Protein AF-A0A920NYI5-F1 (afdb_monomer_lite)

Secondary structure (DSSP, 8-state):
-----S---S--GGGTHHHHHHHHHHHHHHHHHTTTTHHHHHHHHHHT---S-SS--HHHHHHHHHHS-HHHHHHHHHHHHHHHHHHHT-

Radius of gyration: 22.91 Å; chains: 1; bounding box: 43×32×68 Å

Foldseek 3Di:
DDDDDPDDDPDDPPPCVVVVVVVVVVLVVQPVVVPDDDSVQVVCCVPVVDNDDPDDDPVNVVVVVVVDDPVVVVVVVVVVVVVVVVVVVD

Structure (mmCIF, N/CA/C/O backbone):
data_AF-A0A920NYI5-F1
#
_entry.id   AF-A0A920NYI5-F1
#
loop_
_atom_site.group_PDB
_atom_site.id
_atom_site.type_symbol
_atom_site.label_atom_id
_atom_site.label_alt_id
_atom_site.label_comp_id
_atom_site.label_asym_id
_atom_site.label_entity_id
_atom_site.label_seq_id
_atom_site.pdbx_PDB_ins_code
_atom_site.Cartn_x
_atom_site.Cartn_y
_atom_site.Cartn_z
_atom_site.occupancy
_atom_site.B_iso_or_equiv
_atom_site.auth_seq_id
_atom_site.auth_comp_id
_atom_site.auth_asym_id
_atom_site.auth_atom_id
_atom_site.pdbx_PDB_model_num
ATOM 1 N N . MET A 1 1 ? -14.562 11.562 -48.769 1.00 44.06 1 MET A N 1
ATOM 2 C CA . MET A 1 1 ? -13.515 12.482 -48.268 1.00 44.06 1 MET A CA 1
ATOM 3 C C . MET A 1 1 ? -12.819 11.815 -47.096 1.00 44.06 1 MET A C 1
ATOM 5 O O . MET A 1 1 ? -13.508 11.305 -46.223 1.00 44.06 1 MET A O 1
ATOM 9 N N . ALA A 1 2 ? -11.488 11.730 -47.123 1.00 62.16 2 ALA A N 1
ATOM 10 C CA . ALA A 1 2 ? -10.704 11.040 -46.100 1.00 62.16 2 ALA A CA 1
ATOM 11 C C . ALA A 1 2 ? -10.410 11.979 -44.920 1.00 62.16 2 ALA A C 1
ATOM 13 O O . ALA A 1 2 ? -10.021 13.127 -45.121 1.00 62.16 2 ALA A O 1
ATOM 14 N N . ILE A 1 3 ? -10.614 11.493 -43.696 1.00 73.94 3 ILE A N 1
ATOM 15 C CA . ILE A 1 3 ? -10.403 12.256 -42.460 1.00 73.94 3 ILE A CA 1
ATOM 16 C C . ILE A 1 3 ? -8.893 12.452 -42.257 1.00 73.94 3 ILE A C 1
ATOM 18 O O . ILE A 1 3 ? -8.148 11.474 -42.156 1.00 73.94 3 ILE A O 1
ATOM 22 N N . GLN A 1 4 ? -8.435 13.705 -42.193 1.00 71.44 4 GLN A N 1
ATOM 23 C CA . GLN A 1 4 ? -7.030 14.050 -41.963 1.00 71.44 4 GLN A CA 1
ATOM 24 C C . GLN A 1 4 ? -6.810 14.400 -40.483 1.00 71.44 4 GLN A C 1
ATOM 26 O O . GLN A 1 4 ? -7.366 15.366 -39.966 1.00 71.44 4 GLN A O 1
ATOM 31 N N . TYR A 1 5 ? -6.003 13.600 -39.784 1.00 72.31 5 TYR A N 1
ATOM 32 C CA . TYR A 1 5 ? -5.705 13.794 -38.362 1.00 72.31 5 TYR A CA 1
ATOM 33 C C . TYR A 1 5 ? -4.456 14.669 -38.183 1.00 72.31 5 TYR A C 1
ATOM 35 O O . TYR A 1 5 ? -3.370 14.274 -38.599 1.00 72.31 5 TYR A O 1
ATOM 43 N N . LEU A 1 6 ? -4.603 15.827 -37.527 1.00 73.19 6 LEU A N 1
ATOM 44 C CA . LEU A 1 6 ? -3.539 16.834 -37.347 1.00 73.19 6 LEU A CA 1
ATOM 45 C C . LEU A 1 6 ? -2.587 16.553 -36.170 1.00 73.19 6 LEU A C 1
ATOM 47 O O . LEU A 1 6 ? -1.478 17.078 -36.132 1.00 73.19 6 LEU A O 1
ATOM 51 N N . LYS A 1 7 ? -2.995 15.731 -35.197 1.00 66.56 7 LYS A N 1
ATOM 52 C CA . LYS A 1 7 ? -2.155 15.360 -34.052 1.00 66.56 7 LYS A CA 1
ATOM 53 C C . LYS A 1 7 ? -2.514 13.951 -33.597 1.00 66.56 7 LYS A C 1
ATOM 55 O O . LYS A 1 7 ? -3.644 13.697 -33.192 1.00 66.56 7 LYS A O 1
ATOM 60 N N . LYS A 1 8 ? -1.554 13.032 -33.674 1.00 64.12 8 LYS A N 1
ATOM 61 C CA . LYS A 1 8 ? -1.667 11.686 -33.101 1.00 64.12 8 LYS A CA 1
ATOM 62 C C . LYS A 1 8 ? -0.748 11.609 -31.889 1.00 64.12 8 LYS A C 1
ATOM 64 O O . LYS A 1 8 ? 0.408 12.019 -31.972 1.00 64.12 8 LYS A O 1
ATOM 69 N N . SER A 1 9 ? -1.268 11.118 -30.766 1.00 58.84 9 SER A N 1
ATOM 70 C CA . SER A 1 9 ? -0.417 10.777 -29.627 1.00 58.84 9 SER A CA 1
ATOM 71 C C . SER A 1 9 ? 0.455 9.582 -30.032 1.00 58.84 9 SER A C 1
ATOM 73 O O . SER A 1 9 ? -0.097 8.589 -30.506 1.00 58.84 9 SER A O 1
ATOM 75 N N . PRO A 1 10 ? 1.789 9.648 -29.885 1.00 64.62 10 PRO A N 1
ATOM 76 C CA . PRO A 1 10 ? 2.682 8.557 -30.276 1.00 64.62 10 PRO A CA 1
ATOM 77 C C . PRO A 1 10 ? 2.578 7.337 -29.352 1.00 64.62 10 PRO A C 1
ATOM 79 O O . PRO A 1 10 ? 3.124 6.285 -29.667 1.00 64.62 10 PRO A O 1
ATOM 82 N N . LYS A 1 11 ? 1.902 7.473 -28.208 1.00 58.50 11 LYS A N 1
ATOM 83 C CA . LYS A 1 11 ? 1.771 6.428 -27.197 1.00 58.50 11 LYS A CA 1
ATOM 84 C C . LYS A 1 11 ? 0.334 5.934 -27.135 1.00 58.50 11 LYS A C 1
ATOM 86 O O . LYS A 1 11 ? -0.586 6.729 -26.936 1.00 58.50 11 LYS A O 1
ATOM 91 N N . THR A 1 12 ? 0.158 4.629 -27.291 1.00 62.94 12 THR A N 1
ATOM 92 C CA . THR A 1 12 ? -1.080 3.923 -26.947 1.00 62.94 12 THR A CA 1
ATOM 93 C C . THR A 1 12 ? -0.950 3.364 -25.532 1.00 62.94 12 THR A C 1
ATOM 95 O O . THR A 1 12 ? 0.169 3.190 -25.047 1.00 62.94 12 THR A O 1
ATOM 98 N N . SER A 1 13 ? -2.069 3.061 -24.870 1.00 58.75 13 SER A N 1
ATOM 99 C CA . SER A 1 13 ? -2.095 2.460 -23.524 1.00 58.75 13 SER A CA 1
ATOM 100 C C . SER A 1 13 ? -1.139 1.265 -23.412 1.00 58.75 13 SER A C 1
ATOM 102 O O . SER A 1 13 ? -0.428 1.151 -22.426 1.00 58.75 13 SER A O 1
ATOM 104 N N . SER A 1 14 ? -1.035 0.473 -24.488 1.00 61.62 14 SER A N 1
ATOM 105 C CA . SER A 1 14 ? -0.175 -0.711 -24.585 1.00 61.62 14 SER A CA 1
ATOM 106 C C . SER A 1 14 ? 1.321 -0.456 -24.766 1.00 61.62 14 SER A C 1
ATOM 108 O O . SER A 1 14 ? 2.109 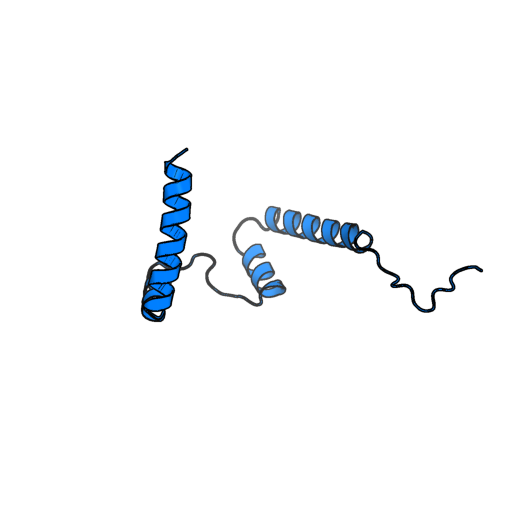-1.384 -24.620 1.00 61.62 14 SER A O 1
ATOM 110 N N . THR A 1 15 ? 1.758 0.756 -25.131 1.00 61.84 15 THR A N 1
ATOM 111 C CA . THR A 1 15 ? 3.186 0.987 -25.443 1.00 61.84 15 THR A CA 1
ATOM 112 C C . THR A 1 15 ? 4.053 1.147 -24.185 1.00 61.84 15 THR A C 1
ATOM 114 O O . THR A 1 15 ? 5.261 0.922 -24.238 1.00 61.84 15 THR A O 1
ATOM 117 N N . ASP A 1 16 ? 3.457 1.532 -23.054 1.00 60.41 16 ASP A N 1
ATOM 118 C CA . ASP A 1 16 ? 4.152 1.709 -21.767 1.00 60.41 16 ASP A CA 1
ATOM 119 C C . ASP A 1 16 ? 4.045 0.464 -20.850 1.00 60.41 16 ASP A C 1
ATOM 121 O O . ASP A 1 16 ? 4.767 0.365 -19.854 1.00 60.41 16 ASP A O 1
ATOM 125 N N . ASP A 1 17 ? 3.224 -0.532 -21.213 1.00 65.31 17 ASP A N 1
ATOM 126 C CA . ASP A 1 17 ? 3.024 -1.759 -20.427 1.00 65.31 17 ASP A CA 1
ATOM 127 C C . ASP A 1 17 ? 4.299 -2.607 -20.322 1.00 65.31 17 ASP A C 1
ATOM 129 O O . ASP A 1 17 ? 4.667 -3.041 -19.230 1.00 65.31 17 ASP A O 1
ATOM 133 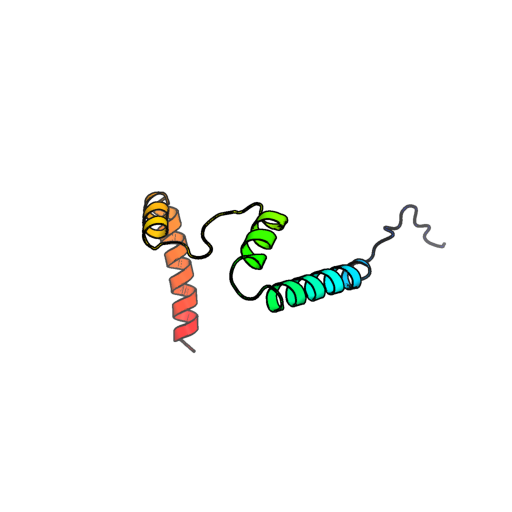N N . THR A 1 18 ? 5.023 -2.810 -21.429 1.00 73.19 18 THR A N 1
ATOM 134 C CA . THR A 1 18 ? 6.229 -3.660 -21.437 1.00 73.19 18 THR A CA 1
ATOM 135 C C . THR A 1 18 ? 7.322 -3.097 -20.533 1.00 73.19 18 THR A C 1
ATOM 137 O O . THR A 1 18 ? 7.914 -3.829 -19.744 1.00 73.19 18 THR A O 1
ATOM 140 N N . LYS A 1 19 ? 7.533 -1.776 -20.577 1.00 75.94 19 LYS A N 1
ATOM 141 C CA . LYS A 1 19 ? 8.536 -1.099 -19.744 1.00 75.94 19 LYS A CA 1
ATOM 142 C C . LYS A 1 19 ? 8.154 -1.149 -18.272 1.00 75.94 19 LYS A C 1
ATOM 144 O O . LYS A 1 19 ? 8.994 -1.433 -17.425 1.00 75.94 19 LYS A O 1
ATOM 149 N N . THR A 1 20 ? 6.879 -0.910 -17.967 1.00 76.81 20 THR A N 1
ATOM 150 C CA . THR A 1 20 ? 6.359 -1.012 -16.599 1.00 76.81 20 THR A CA 1
ATOM 151 C C . THR A 1 20 ? 6.538 -2.423 -16.052 1.00 76.81 20 THR A C 1
ATOM 153 O O . THR A 1 20 ? 7.003 -2.593 -14.926 1.00 76.81 20 THR A O 1
ATOM 156 N N . ARG A 1 21 ? 6.251 -3.443 -16.867 1.00 80.81 21 ARG A N 1
ATOM 157 C CA . ARG A 1 21 ? 6.436 -4.844 -16.492 1.00 80.81 21 ARG A CA 1
ATOM 158 C C . ARG A 1 21 ? 7.894 -5.167 -16.170 1.00 80.81 21 ARG A C 1
ATOM 160 O O . ARG A 1 21 ? 8.1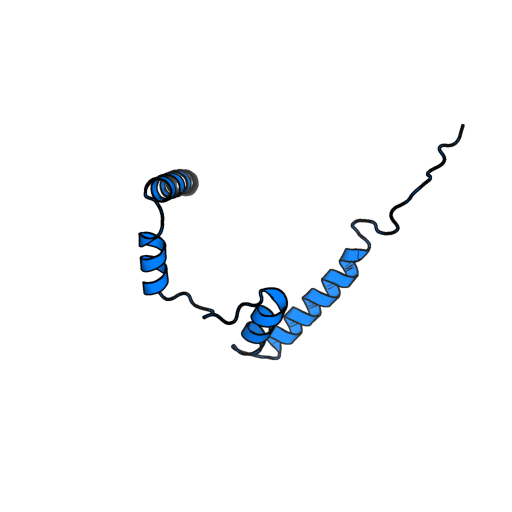53 -5.735 -15.114 1.00 80.81 21 ARG A O 1
ATOM 167 N N . GLU A 1 22 ? 8.837 -4.771 -17.024 1.00 83.31 22 GLU A N 1
ATOM 168 C CA . GLU A 1 22 ? 10.271 -4.983 -16.774 1.00 83.31 22 GLU A CA 1
ATOM 169 C C . GLU A 1 22 ? 10.734 -4.292 -15.484 1.00 83.31 22 GLU A C 1
ATOM 171 O O . GLU A 1 22 ? 11.495 -4.864 -14.702 1.00 83.31 22 GLU A O 1
ATOM 176 N N . ILE A 1 23 ? 10.252 -3.074 -15.224 1.00 82.25 23 ILE A N 1
ATOM 177 C CA . ILE A 1 23 ? 10.568 -2.334 -13.997 1.00 82.25 23 ILE A CA 1
ATOM 178 C C . ILE A 1 23 ? 10.046 -3.084 -12.764 1.00 82.25 23 ILE A C 1
ATOM 180 O O . ILE A 1 23 ? 10.797 -3.273 -11.808 1.00 82.25 23 ILE A O 1
ATOM 184 N N . VAL A 1 24 ? 8.794 -3.548 -12.786 1.00 83.56 24 VAL A N 1
ATOM 185 C CA . VAL A 1 24 ? 8.190 -4.291 -11.668 1.00 83.56 24 VAL A CA 1
ATOM 186 C C . VAL A 1 24 ? 8.900 -5.626 -11.441 1.00 83.56 24 VAL A C 1
ATOM 188 O O . VAL A 1 24 ? 9.214 -5.961 -10.301 1.00 83.56 24 VAL A O 1
ATOM 191 N N . GLU A 1 25 ? 9.214 -6.371 -12.502 1.00 84.62 25 GLU A N 1
ATOM 192 C CA . GLU A 1 25 ? 9.946 -7.639 -12.391 1.00 84.62 25 GLU A CA 1
ATOM 193 C C . GLU A 1 25 ? 11.345 -7.446 -11.787 1.00 84.62 25 GLU A C 1
ATOM 195 O O . GLU A 1 25 ? 11.770 -8.243 -10.948 1.00 84.62 25 GLU A O 1
ATOM 200 N N . ASN A 1 26 ? 12.055 -6.378 -12.164 1.00 83.56 26 ASN A N 1
ATOM 201 C CA . ASN A 1 26 ? 13.353 -6.051 -11.574 1.00 83.56 26 ASN A CA 1
ATOM 202 C C . ASN A 1 26 ? 13.228 -5.674 -10.092 1.00 83.56 26 ASN A C 1
ATOM 204 O O . ASN A 1 26 ? 13.987 -6.192 -9.276 1.00 83.56 26 ASN A O 1
ATOM 208 N N . ILE A 1 27 ? 12.225 -4.868 -9.728 1.00 81.69 27 ILE A N 1
ATOM 209 C CA . ILE A 1 27 ? 11.941 -4.516 -8.328 1.00 81.69 27 ILE A CA 1
ATOM 210 C C . ILE A 1 27 ? 11.660 -5.772 -7.492 1.00 81.69 27 ILE A C 1
ATOM 212 O O . ILE A 1 27 ? 12.205 -5.914 -6.400 1.00 81.69 27 ILE A O 1
ATOM 216 N N . LEU A 1 28 ? 10.847 -6.704 -7.998 1.00 82.00 28 LEU A N 1
ATOM 217 C CA . LEU A 1 28 ? 10.538 -7.955 -7.298 1.00 82.00 28 LEU A CA 1
ATOM 218 C C . LEU A 1 28 ? 11.793 -8.815 -7.089 1.00 82.00 28 LEU A C 1
ATOM 220 O O . LEU A 1 28 ? 12.018 -9.305 -5.982 1.00 82.00 28 LEU A O 1
ATOM 224 N N . LYS A 1 29 ? 12.649 -8.938 -8.114 1.00 83.06 29 LYS A N 1
ATOM 225 C CA . LYS A 1 29 ? 13.938 -9.643 -8.007 1.00 83.06 29 LYS A CA 1
ATOM 226 C C . LYS A 1 29 ? 14.874 -8.977 -7.000 1.00 83.06 29 LYS A C 1
ATOM 228 O O . LYS A 1 29 ? 15.542 -9.679 -6.244 1.00 83.06 29 LYS A O 1
ATOM 233 N N . ASP A 1 30 ? 14.931 -7.647 -6.969 1.00 79.50 30 ASP A N 1
ATOM 234 C CA . ASP A 1 30 ? 15.736 -6.908 -5.992 1.00 79.50 30 ASP A CA 1
ATOM 235 C C . ASP A 1 30 ? 15.214 -7.105 -4.564 1.00 79.50 30 ASP A C 1
ATOM 237 O O . ASP A 1 30 ? 16.008 -7.324 -3.647 1.00 79.50 30 ASP A O 1
ATOM 241 N N . ILE A 1 31 ? 13.895 -7.117 -4.357 1.00 75.69 31 ILE A N 1
ATOM 242 C CA . ILE A 1 31 ? 13.287 -7.408 -3.048 1.00 75.69 31 ILE A CA 1
ATOM 243 C C . ILE A 1 31 ? 13.621 -8.836 -2.592 1.00 75.69 31 ILE A C 1
ATOM 245 O O . ILE A 1 31 ? 13.966 -9.044 -1.425 1.00 75.69 31 ILE A O 1
ATOM 249 N N . GLU A 1 32 ? 13.562 -9.813 -3.499 1.00 75.75 32 GLU A N 1
ATOM 250 C CA . GLU A 1 32 ? 13.883 -11.212 -3.201 1.00 75.75 32 GLU A CA 1
ATOM 251 C C . GLU A 1 32 ? 15.374 -11.412 -2.878 1.00 75.75 32 GLU A C 1
ATOM 253 O O . GLU A 1 32 ? 15.717 -12.134 -1.938 1.00 75.75 32 GLU A O 1
ATOM 258 N N . LYS A 1 33 ? 16.270 -10.731 -3.606 1.00 74.25 33 LYS A N 1
ATOM 259 C CA . LYS A 1 33 ? 17.725 -10.778 -3.379 1.00 74.25 33 LYS A CA 1
ATOM 260 C C . LYS A 1 33 ? 18.145 -10.075 -2.094 1.00 74.25 33 LYS A C 1
ATOM 262 O O . LYS A 1 33 ? 18.969 -10.599 -1.347 1.00 74.25 33 LYS A O 1
ATOM 267 N N . THR A 1 34 ? 17.566 -8.914 -1.798 1.00 66.56 34 THR A N 1
ATOM 268 C CA . THR A 1 34 ? 17.975 -8.044 -0.678 1.00 66.56 34 THR A CA 1
ATOM 269 C C . THR A 1 34 ? 17.360 -8.491 0.656 1.00 66.56 34 THR A C 1
ATOM 271 O O . THR A 1 34 ? 17.117 -7.658 1.529 1.00 66.56 34 THR A O 1
ATOM 274 N N . LYS A 1 35 ? 17.067 -9.800 0.806 1.00 58.38 35 LYS A N 1
ATOM 275 C CA . LYS A 1 35 ? 16.348 -10.436 1.926 1.00 58.38 35 LYS A CA 1
ATOM 276 C C . LYS A 1 35 ? 16.402 -9.611 3.219 1.00 58.38 35 LYS A C 1
ATOM 278 O O . LYS A 1 35 ? 17.432 -9.544 3.883 1.00 58.38 35 LYS A O 1
ATOM 283 N N . LYS A 1 36 ? 15.220 -9.116 3.607 1.00 57.47 36 LYS A N 1
ATOM 284 C CA . LYS A 1 36 ? 14.870 -8.502 4.901 1.00 57.47 36 LYS A CA 1
ATOM 285 C C . LYS A 1 36 ? 15.341 -7.049 5.099 1.00 57.47 36 LYS A C 1
ATOM 287 O O . LYS A 1 36 ? 16.463 -6.752 5.496 1.00 57.47 36 LYS A O 1
ATOM 292 N N . GLY A 1 37 ? 14.382 -6.133 4.945 1.00 56.06 37 GLY A N 1
ATOM 293 C CA . GLY A 1 37 ? 14.336 -4.836 5.631 1.00 56.06 37 GLY A CA 1
ATOM 294 C C . GLY A 1 37 ? 15.038 -3.662 4.947 1.00 56.06 37 GLY A C 1
ATOM 295 O O . GLY A 1 37 ? 14.481 -2.568 4.946 1.00 56.06 37 GLY A O 1
ATOM 296 N N . LYS A 1 38 ? 16.221 -3.859 4.349 1.00 60.19 38 LYS A N 1
ATOM 297 C CA . LYS A 1 38 ? 16.987 -2.753 3.735 1.00 60.19 38 LYS A CA 1
ATOM 298 C C . LYS A 1 38 ? 16.443 -2.341 2.367 1.00 60.19 38 LYS A C 1
ATOM 300 O O . LYS A 1 38 ? 16.084 -1.181 2.197 1.00 60.19 38 LYS A O 1
ATOM 305 N N . GLY A 1 39 ? 16.231 -3.310 1.472 1.00 63.72 39 GLY A N 1
ATOM 306 C CA . GLY A 1 39 ? 15.686 -3.039 0.137 1.00 63.72 39 GLY A CA 1
ATOM 307 C C . GLY A 1 39 ? 14.298 -2.392 0.171 1.00 63.72 39 GLY A C 1
ATOM 308 O O . GLY A 1 39 ? 14.021 -1.500 -0.620 1.00 63.72 39 GLY A O 1
ATOM 309 N N . PHE A 1 40 ? 13.450 -2.758 1.141 1.00 66.00 40 PHE A N 1
ATOM 310 C CA . PHE A 1 40 ? 12.135 -2.127 1.316 1.00 66.00 40 PHE A CA 1
ATOM 311 C C . PHE A 1 40 ? 12.244 -0.660 1.752 1.00 66.00 40 PHE A C 1
ATOM 313 O O . PHE A 1 40 ? 11.539 0.187 1.217 1.00 66.00 40 PHE A O 1
ATOM 320 N N . LYS A 1 41 ? 13.147 -0.339 2.689 1.00 66.62 41 LYS A N 1
ATOM 321 C CA . LYS A 1 41 ? 13.377 1.049 3.120 1.00 66.62 41 LYS A CA 1
ATOM 322 C C . LYS A 1 41 ? 13.928 1.908 1.983 1.00 66.62 41 LYS A C 1
ATOM 324 O O . LYS A 1 41 ? 13.488 3.039 1.810 1.00 66.62 41 LYS A O 1
ATOM 329 N N . GLU A 1 42 ? 14.843 1.368 1.184 1.00 69.94 42 GLU A N 1
ATOM 330 C CA . GLU A 1 42 ? 15.397 2.065 0.018 1.00 69.94 42 GLU A CA 1
ATOM 331 C C . GLU A 1 42 ? 14.346 2.278 -1.080 1.00 69.94 42 GLU A C 1
ATOM 333 O O . GLU A 1 42 ? 14.271 3.366 -1.652 1.00 69.94 42 GLU A O 1
ATOM 338 N N . LEU A 1 43 ? 13.477 1.289 -1.325 1.00 70.69 43 LEU A N 1
ATOM 339 C CA . LEU A 1 43 ? 12.349 1.438 -2.247 1.00 70.69 43 LEU A CA 1
ATOM 340 C C . LEU A 1 43 ? 11.335 2.471 -1.745 1.00 70.69 43 LEU A C 1
ATOM 342 O O . LEU A 1 43 ? 10.979 3.377 -2.491 1.00 70.69 43 LEU A O 1
ATOM 346 N N . SER A 1 44 ? 10.925 2.380 -0.479 1.00 70.81 44 SER A N 1
ATOM 347 C CA . SER A 1 44 ? 10.002 3.326 0.164 1.00 70.81 44 SER A CA 1
ATOM 348 C C . SER A 1 44 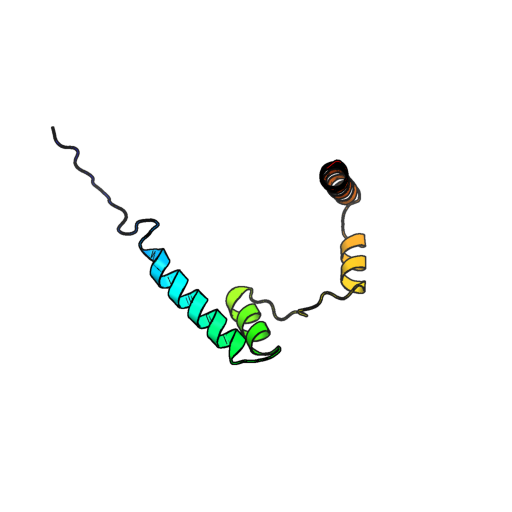? 10.550 4.758 0.131 1.00 70.81 44 SER A C 1
ATOM 350 O O . SER A 1 44 ? 9.825 5.710 -0.148 1.00 70.81 44 SER A O 1
ATOM 352 N N . LYS A 1 45 ? 11.865 4.937 0.308 1.00 74.69 45 LYS A N 1
ATOM 353 C CA . LYS A 1 45 ? 12.519 6.243 0.154 1.00 74.69 45 LYS A CA 1
ATOM 354 C C . LYS A 1 45 ? 12.523 6.733 -1.297 1.00 74.69 45 LYS A C 1
ATOM 356 O O . LYS A 1 45 ? 12.356 7.925 -1.542 1.00 74.69 45 LYS A O 1
ATOM 361 N N . LYS A 1 46 ? 12.729 5.840 -2.266 1.00 74.94 46 LYS A N 1
ATOM 362 C CA . LYS A 1 46 ? 12.805 6.198 -3.689 1.00 74.94 46 LYS A CA 1
ATOM 363 C C . LYS A 1 46 ? 11.439 6.535 -4.291 1.00 74.94 46 LYS A C 1
ATOM 365 O O . LYS A 1 46 ? 11.351 7.483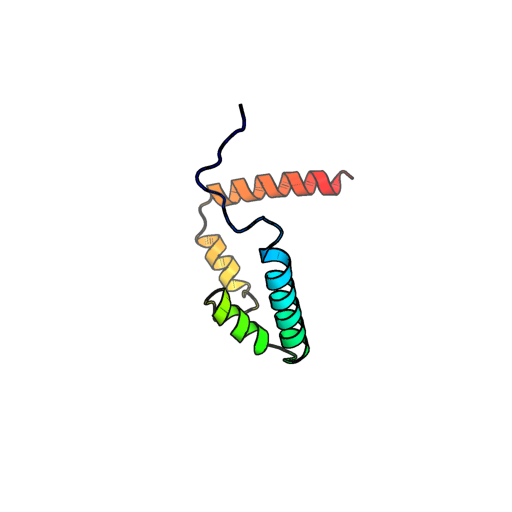 -5.067 1.00 74.94 46 LYS A O 1
ATOM 370 N N . PHE A 1 47 ? 10.410 5.760 -3.961 1.00 76.88 47 PHE A N 1
ATOM 371 C CA . PHE A 1 47 ? 9.073 5.895 -4.542 1.00 76.88 47 PHE A CA 1
ATOM 372 C C . PHE A 1 47 ? 8.170 6.793 -3.699 1.00 76.88 47 PHE A C 1
ATOM 374 O O . PHE A 1 47 ? 7.650 7.781 -4.212 1.00 76.88 47 PHE A O 1
ATOM 381 N N . ASP A 1 48 ? 8.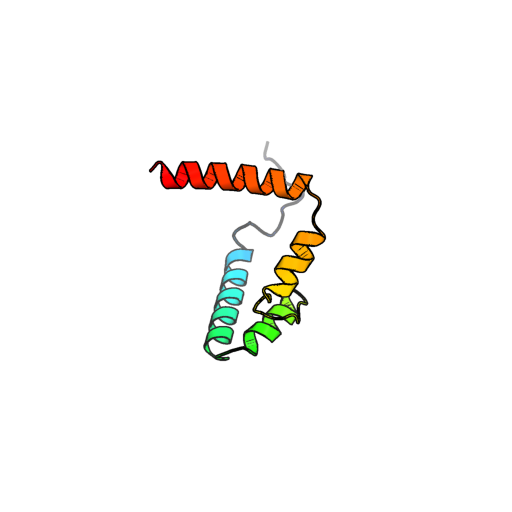060 6.511 -2.403 1.00 75.81 48 ASP A N 1
ATOM 382 C CA . ASP A 1 48 ? 7.131 7.201 -1.502 1.00 75.81 48 ASP A CA 1
ATOM 383 C C . ASP A 1 48 ? 7.788 8.345 -0.714 1.00 75.81 48 ASP A C 1
ATOM 385 O O . ASP A 1 48 ? 7.115 9.054 0.032 1.00 75.81 48 ASP A O 1
ATOM 389 N N . LYS A 1 49 ? 9.112 8.540 -0.859 1.00 74.25 49 LYS A N 1
ATOM 390 C CA . LYS A 1 49 ? 9.922 9.472 -0.042 1.00 74.25 49 LYS A CA 1
ATOM 391 C C . LYS A 1 49 ? 9.704 9.275 1.459 1.00 74.25 49 LYS A C 1
ATOM 393 O O . LYS A 1 49 ? 9.858 10.205 2.248 1.00 74.25 49 LYS A O 1
ATOM 398 N N . PHE A 1 50 ? 9.352 8.054 1.848 1.00 70.19 50 PHE A N 1
ATOM 399 C CA . PHE A 1 50 ? 8.962 7.726 3.204 1.00 70.19 50 PHE A CA 1
ATOM 400 C C . PHE A 1 50 ? 10.039 6.866 3.856 1.00 70.19 50 PHE A C 1
ATOM 402 O O . PHE A 1 50 ? 10.316 5.748 3.419 1.00 70.19 50 PHE A O 1
ATOM 409 N N . GLU A 1 51 ? 10.637 7.401 4.918 1.00 62.50 51 GLU A N 1
ATOM 410 C CA . GLU A 1 51 ? 11.641 6.727 5.754 1.00 62.50 51 GLU A CA 1
ATOM 411 C C . GLU A 1 51 ? 11.076 6.335 7.129 1.00 62.50 51 GLU A C 1
ATOM 413 O O . GLU A 1 51 ? 11.821 6.192 8.097 1.00 62.50 51 GLU A O 1
ATOM 418 N N . GLY A 1 52 ? 9.753 6.205 7.246 1.00 64.69 52 GLY A N 1
ATOM 419 C CA . GLY A 1 52 ? 9.114 5.846 8.508 1.00 64.69 52 GLY A CA 1
ATOM 420 C C . GLY A 1 52 ? 9.131 4.346 8.803 1.00 64.69 52 GLY A C 1
ATOM 421 O O . GLY A 1 52 ? 9.548 3.514 7.993 1.00 64.69 52 GLY A O 1
ATOM 422 N N . ASP A 1 53 ? 8.663 3.999 10.001 1.00 64.25 53 ASP A N 1
ATOM 423 C CA . ASP A 1 53 ? 8.502 2.610 10.416 1.00 64.25 53 ASP A CA 1
ATOM 424 C C . ASP A 1 53 ? 7.566 1.846 9.478 1.00 64.25 53 ASP A C 1
ATOM 426 O O . ASP A 1 53 ? 6.460 2.288 9.173 1.00 64.25 53 ASP A O 1
ATOM 430 N N . VAL A 1 54 ? 8.006 0.653 9.071 1.00 63.44 54 VAL A N 1
ATOM 431 C CA . VAL A 1 54 ? 7.208 -0.275 8.251 1.00 63.44 54 VAL A CA 1
ATOM 432 C C . VAL A 1 54 ? 5.978 -0.763 9.022 1.00 63.44 54 VAL A C 1
ATOM 434 O O . VAL A 1 54 ? 4.948 -1.078 8.435 1.00 63.44 54 VAL A O 1
ATOM 437 N N . ILE A 1 55 ? 6.087 -0.824 10.350 1.00 69.88 55 ILE A N 1
ATOM 438 C CA . ILE A 1 55 ? 5.013 -1.234 11.247 1.00 69.88 55 ILE A CA 1
ATOM 439 C C . ILE A 1 55 ? 4.567 -0.002 12.021 1.00 69.88 55 ILE A C 1
ATOM 441 O O . ILE A 1 55 ? 5.331 0.574 12.793 1.00 69.88 55 ILE A O 1
ATOM 445 N N . VAL A 1 56 ? 3.310 0.391 11.836 1.00 74.25 56 VAL A N 1
ATOM 446 C CA . VAL A 1 56 ? 2.715 1.472 12.620 1.00 74.25 56 VAL A CA 1
ATOM 447 C C . VAL A 1 56 ? 2.452 0.960 14.037 1.00 74.25 56 VAL A C 1
ATOM 449 O O . VAL A 1 56 ? 1.672 0.027 14.236 1.00 74.25 56 VAL A O 1
ATOM 452 N N . SER A 1 57 ? 3.104 1.566 15.031 1.00 79.00 57 SER A N 1
ATOM 453 C CA . SER A 1 57 ? 2.868 1.265 16.446 1.00 79.00 57 SER A CA 1
ATOM 454 C C . SER A 1 57 ? 1.423 1.565 16.839 1.00 79.00 57 SER A C 1
ATOM 456 O O . SER A 1 57 ? 0.836 2.549 16.385 1.00 79.00 57 SER A O 1
ATOM 458 N N . LYS A 1 58 ? 0.863 0.759 17.748 1.00 77.88 58 LYS A N 1
ATOM 459 C CA . LYS A 1 58 ? -0.505 0.949 18.265 1.00 77.88 58 LYS A CA 1
ATOM 460 C C . LYS A 1 58 ? -0.727 2.353 18.845 1.00 77.88 58 LYS A C 1
ATOM 462 O O . LYS A 1 58 ? -1.796 2.918 18.659 1.00 77.88 58 LYS A O 1
ATOM 467 N N . GLU A 1 59 ? 0.300 2.934 19.460 1.00 78.19 59 GLU A N 1
ATOM 468 C CA . GLU A 1 59 ? 0.277 4.290 20.026 1.00 78.19 59 GLU A CA 1
ATOM 469 C C . GLU A 1 59 ? 0.018 5.362 18.958 1.00 78.19 59 GLU A C 1
ATOM 471 O O . GLU A 1 59 ? -0.867 6.197 19.126 1.00 78.19 59 GLU A O 1
ATOM 476 N N . LYS A 1 60 ? 0.703 5.282 17.805 1.00 77.56 60 LYS A N 1
ATOM 477 C CA . LYS A 1 60 ? 0.461 6.188 16.667 1.00 77.56 60 LYS A CA 1
ATOM 478 C C . LYS A 1 60 ? -0.971 6.059 16.144 1.00 77.56 60 LYS A C 1
ATOM 480 O O . LYS A 1 60 ? -1.578 7.054 15.762 1.00 77.56 60 LYS A O 1
ATOM 485 N N . ILE A 1 61 ? -1.528 4.847 16.143 1.00 80.19 61 ILE A N 1
ATOM 486 C CA . ILE A 1 61 ? -2.916 4.614 15.718 1.00 80.19 61 ILE A CA 1
ATOM 487 C C . ILE A 1 61 ? -3.896 5.292 16.682 1.00 80.19 61 ILE A C 1
ATOM 489 O O . ILE A 1 61 ? -4.855 5.918 16.232 1.00 80.19 61 ILE A O 1
ATOM 493 N N . GLU A 1 62 ? -3.671 5.189 17.994 1.00 78.81 62 GLU A N 1
ATOM 494 C CA . GLU A 1 62 ? -4.511 5.863 18.991 1.00 78.81 62 GLU A CA 1
ATOM 495 C C . GLU A 1 62 ? -4.408 7.388 18.919 1.00 78.81 62 GLU A C 1
ATOM 497 O O . GLU A 1 62 ? -5.423 8.075 19.043 1.00 78.81 62 GLU A O 1
ATOM 502 N N . GLU A 1 63 ? -3.213 7.924 18.678 1.00 81.50 63 GLU A N 1
ATOM 503 C CA . GLU A 1 63 ? -2.994 9.363 18.521 1.00 81.50 63 GLU A CA 1
ATOM 504 C C . GLU A 1 63 ? -3.734 9.913 17.293 1.00 81.50 63 GLU A C 1
ATOM 506 O O . GLU A 1 63 ? -4.502 10.872 17.401 1.00 81.50 63 GLU A O 1
ATOM 511 N N . ILE A 1 64 ? -3.618 9.236 16.145 1.00 80.50 64 ILE A N 1
ATOM 512 C CA . ILE A 1 64 ? -4.365 9.585 14.928 1.00 80.50 64 ILE A CA 1
ATOM 513 C C . ILE A 1 64 ? -5.872 9.460 15.173 1.00 80.50 64 ILE A C 1
ATOM 515 O O . ILE A 1 64 ? -6.640 10.337 14.778 1.00 80.50 64 ILE A O 1
ATOM 519 N N . LYS A 1 65 ? -6.314 8.418 15.891 1.00 77.50 65 LYS A N 1
ATOM 520 C CA . LYS A 1 65 ? -7.718 8.286 16.304 1.00 77.50 65 LYS A CA 1
ATOM 521 C C . LYS A 1 65 ? -8.185 9.482 17.125 1.00 77.50 65 LYS A C 1
ATOM 523 O O . LYS A 1 65 ? -9.328 9.890 16.961 1.00 77.50 65 LYS A O 1
ATOM 528 N N . LYS A 1 66 ? -7.360 10.057 17.999 1.00 80.44 66 LYS A N 1
ATOM 529 C CA . LYS A 1 66 ? -7.736 11.249 18.778 1.00 80.44 66 LYS A CA 1
ATOM 530 C C . LYS A 1 66 ? -7.768 12.515 17.923 1.00 80.44 66 LYS A C 1
ATOM 532 O O . LYS A 1 66 ? -8.640 13.345 18.139 1.00 80.44 66 LYS A O 1
ATOM 537 N N . SER A 1 67 ? -6.889 12.620 16.928 1.00 82.81 67 SER A N 1
ATOM 538 C CA . SER A 1 67 ? -6.846 13.748 15.988 1.00 82.81 67 SER A CA 1
ATOM 539 C C . SER A 1 67 ? -7.992 13.768 14.965 1.00 82.81 67 SER A C 1
ATOM 541 O O . SER A 1 67 ? -8.179 14.778 14.288 1.00 82.81 67 SER A O 1
ATOM 543 N N . LEU A 1 68 ? -8.726 12.666 14.800 1.00 80.69 68 LEU A N 1
ATOM 544 C CA . LEU A 1 68 ? -9.840 12.575 13.858 1.00 80.69 68 LEU A CA 1
ATOM 545 C C . LEU A 1 68 ? -11.132 13.131 14.465 1.00 80.69 68 LEU A C 1
ATOM 547 O O . LEU A 1 68 ? -11.502 12.786 15.593 1.00 80.69 68 LEU A O 1
ATOM 551 N N . ASP A 1 69 ? -11.841 13.927 13.669 1.00 85.31 69 ASP A N 1
ATOM 552 C CA . ASP A 1 69 ? -13.151 14.464 14.023 1.00 85.31 69 ASP A CA 1
ATOM 553 C C . ASP A 1 69 ? -14.182 13.347 14.246 1.00 85.31 69 ASP A C 1
ATOM 555 O O . ASP A 1 69 ? -14.133 12.291 13.602 1.00 85.31 69 ASP A O 1
ATOM 559 N N . GLN A 1 70 ? -15.114 13.579 15.172 1.00 82.19 70 GLN A N 1
ATOM 560 C CA . GLN A 1 70 ? -16.113 12.581 15.549 1.00 82.19 70 GLN A CA 1
ATOM 561 C C . GLN A 1 70 ? -17.013 12.205 14.367 1.00 82.19 70 GLN A C 1
ATOM 563 O O . GLN A 1 70 ? -17.289 11.024 14.171 1.00 82.19 70 GLN A O 1
ATOM 568 N N . LYS A 1 71 ? -17.365 13.170 13.509 1.00 86.38 71 LYS A N 1
ATOM 569 C CA . LYS A 1 71 ? -18.209 12.918 12.337 1.00 86.38 71 LYS A CA 1
ATOM 570 C C . LYS A 1 71 ? -17.569 11.918 11.373 1.00 86.38 71 LYS A C 1
ATOM 572 O O . LYS A 1 71 ? -18.210 10.969 10.934 1.00 86.38 71 LYS A O 1
ATOM 577 N N . THR A 1 72 ? -16.277 12.085 11.097 1.00 84.12 72 THR A N 1
ATOM 578 C CA . THR A 1 72 ? -15.529 11.186 10.208 1.00 84.12 72 THR A CA 1
ATOM 579 C C . THR A 1 72 ? -15.435 9.772 10.783 1.00 84.12 72 THR A C 1
ATOM 581 O O . THR A 1 72 ? -15.482 8.798 10.033 1.00 84.12 72 THR A O 1
ATOM 584 N N . LYS A 1 73 ? -15.317 9.631 12.110 1.00 83.69 73 LYS A N 1
ATOM 585 C CA . LYS A 1 73 ? -15.314 8.311 12.764 1.00 83.69 73 LYS A CA 1
ATOM 586 C C . LYS A 1 73 ? -16.648 7.601 12.583 1.00 83.69 73 LYS A C 1
ATOM 588 O O . LYS A 1 73 ? -16.651 6.419 12.241 1.00 83.69 73 LYS A O 1
ATOM 593 N N . ASP A 1 74 ? -17.743 8.327 12.771 1.00 85.69 74 ASP A N 1
ATOM 594 C CA . ASP A 1 74 ? -19.091 7.780 12.657 1.00 85.69 74 ASP A CA 1
ATOM 595 C C . ASP A 1 74 ? -19.395 7.363 11.203 1.00 85.69 74 ASP A C 1
ATOM 597 O O . ASP A 1 74 ? -19.889 6.259 10.974 1.00 85.69 74 ASP A O 1
ATOM 601 N N . ASP A 1 75 ? -18.993 8.166 10.208 1.00 87.38 75 ASP A N 1
ATOM 602 C CA . ASP A 1 75 ? -19.152 7.843 8.778 1.00 87.38 75 ASP A CA 1
ATOM 603 C C . ASP A 1 75 ? -18.355 6.590 8.358 1.00 87.38 75 ASP A C 1
ATOM 605 O O . ASP A 1 75 ? -18.849 5.718 7.625 1.00 87.38 75 ASP A O 1
ATOM 609 N N . VAL A 1 76 ? -17.113 6.464 8.843 1.00 86.38 76 VAL A N 1
ATOM 610 C CA . VAL A 1 76 ? -16.273 5.281 8.595 1.00 86.38 76 VAL A CA 1
ATOM 611 C C . VAL A 1 76 ? -16.868 4.048 9.273 1.00 86.38 76 VAL A C 1
ATOM 613 O O . VAL A 1 76 ? -16.926 2.981 8.658 1.00 86.38 76 VAL A O 1
ATOM 616 N N . GLN A 1 77 ? -17.349 4.180 10.512 1.00 86.94 77 GLN A N 1
ATOM 617 C CA . GLN A 1 77 ? -17.963 3.080 11.252 1.00 86.94 77 GLN A CA 1
ATOM 618 C C . GLN A 1 77 ? -19.254 2.599 10.585 1.00 86.94 77 GLN A C 1
ATOM 620 O O . GLN A 1 77 ? -19.432 1.395 10.398 1.00 86.94 77 GLN A O 1
ATOM 625 N N . PHE A 1 78 ? -20.099 3.524 10.135 1.00 89.38 78 PHE A N 1
ATOM 626 C CA . PHE A 1 78 ? -21.317 3.214 9.394 1.00 89.38 78 PHE A CA 1
ATOM 627 C C . PHE A 1 78 ? -21.033 2.438 8.100 1.00 89.38 78 PHE A C 1
ATOM 629 O O . PHE A 1 78 ? -21.690 1.437 7.796 1.00 89.38 78 PHE A O 1
ATOM 636 N N . SER A 1 79 ? -20.014 2.864 7.349 1.00 89.75 79 SER A N 1
ATOM 637 C CA . SER A 1 79 ? -19.584 2.183 6.122 1.00 89.75 79 SER A CA 1
ATOM 638 C C . SER A 1 79 ? -19.039 0.783 6.417 1.00 89.75 79 SER A C 1
ATOM 640 O O . SER A 1 79 ? -19.399 -0.182 5.740 1.00 89.75 79 SER A O 1
ATOM 642 N N . HIS A 1 80 ? -18.226 0.651 7.467 1.00 89.12 80 HIS A N 1
ATOM 643 C CA . HIS A 1 80 ? -17.676 -0.628 7.907 1.00 89.12 80 HIS A CA 1
ATOM 644 C C . HIS A 1 80 ? -18.772 -1.610 8.351 1.00 89.12 80 HIS A C 1
ATOM 646 O O . HIS A 1 80 ? -18.747 -2.777 7.961 1.00 89.12 80 HIS A O 1
ATOM 652 N N . GLU A 1 81 ? -19.766 -1.159 9.122 1.00 89.56 81 GLU A N 1
ATOM 653 C CA . GLU A 1 81 ? -20.889 -2.000 9.551 1.00 89.56 81 GLU A CA 1
ATOM 654 C C . GLU A 1 81 ? -21.699 -2.550 8.378 1.00 89.56 81 GLU A C 1
ATOM 656 O O . GLU A 1 81 ? -22.126 -3.701 8.425 1.00 89.56 81 GLU A O 1
ATOM 661 N N . ARG A 1 82 ? -21.900 -1.765 7.314 1.00 88.75 82 ARG A N 1
ATOM 662 C CA . ARG A 1 82 ? -22.606 -2.237 6.114 1.00 88.75 82 ARG A CA 1
ATOM 663 C C . ARG A 1 82 ? -21.844 -3.341 5.395 1.00 88.75 82 ARG A C 1
ATOM 665 O O . ARG A 1 82 ? -22.444 -4.351 5.042 1.00 88.75 82 ARG A O 1
ATOM 672 N N . VAL A 1 83 ? -20.535 -3.162 5.209 1.00 88.94 83 VAL A N 1
ATOM 673 C CA . VAL A 1 83 ? -19.681 -4.178 4.575 1.00 88.94 83 VAL A CA 1
ATOM 674 C C . VAL A 1 83 ? -19.636 -5.443 5.427 1.00 88.94 83 VAL A C 1
ATOM 676 O O . VAL A 1 83 ? -19.781 -6.538 4.895 1.00 88.94 83 VAL A O 1
ATOM 679 N N . ARG A 1 84 ? -19.511 -5.304 6.752 1.00 90.00 84 ARG A N 1
ATOM 680 C CA . ARG A 1 84 ? -19.521 -6.437 7.682 1.00 90.00 84 ARG A CA 1
ATOM 681 C C . ARG A 1 84 ? -20.846 -7.195 7.649 1.00 90.00 84 ARG A C 1
ATOM 683 O O . ARG A 1 84 ? -20.828 -8.399 7.445 1.00 90.00 84 ARG A O 1
ATOM 690 N N . LYS A 1 85 ? -21.981 -6.501 7.783 1.00 88.94 85 LYS A N 1
ATOM 691 C CA . LYS A 1 85 ? -23.316 -7.122 7.722 1.00 88.94 85 LYS A CA 1
ATOM 692 C C . LYS A 1 85 ? -23.555 -7.825 6.388 1.00 88.94 85 LYS A C 1
ATOM 694 O O . LYS A 1 85 ? -24.185 -8.869 6.368 1.00 88.94 85 LYS A O 1
ATOM 699 N N . PHE A 1 86 ? -23.039 -7.278 5.287 1.00 86.00 86 PHE A N 1
ATOM 700 C CA . PHE A 1 86 ? -23.093 -7.935 3.982 1.00 86.00 86 PHE A CA 1
ATOM 701 C C . PHE A 1 86 ? -22.213 -9.193 3.919 1.00 86.00 86 PHE A C 1
ATOM 703 O O . PHE A 1 86 ? -22.628 -10.201 3.360 1.00 86.00 86 PHE A O 1
ATOM 710 N N . ALA A 1 87 ? -21.011 -9.147 4.498 1.00 86.31 87 ALA A N 1
ATOM 711 C CA . ALA A 1 87 ? -20.096 -10.285 4.532 1.00 86.31 87 ALA A CA 1
ATOM 712 C C . ALA A 1 87 ? -20.556 -11.409 5.478 1.00 86.31 87 ALA A C 1
ATOM 714 O O . ALA A 1 87 ? -20.313 -12.569 5.180 1.00 86.31 87 ALA A O 1
ATOM 715 N N . GLU A 1 88 ? -21.210 -11.076 6.594 1.00 85.00 88 GLU A N 1
ATOM 716 C CA . GLU A 1 88 ? -21.730 -12.032 7.588 1.00 85.00 88 GLU A CA 1
ATOM 717 C C . GLU A 1 88 ? -23.091 -12.636 7.195 1.00 85.00 88 GLU A C 1
ATOM 719 O O . GLU A 1 88 ? -23.503 -13.637 7.773 1.00 85.00 88 GLU A O 1
ATOM 724 N N . ALA A 1 89 ? -23.807 -12.026 6.244 1.00 75.62 89 ALA A N 1
ATOM 725 C CA . ALA A 1 89 ? -25.105 -12.503 5.759 1.00 75.62 89 ALA A CA 1
ATOM 726 C C . ALA A 1 89 ? -25.018 -13.498 4.581 1.00 75.62 89 ALA A C 1
ATOM 728 O O . ALA A 1 89 ? -26.064 -13.962 4.125 1.00 75.62 89 ALA A O 1
ATOM 729 N N . ASN A 1 90 ? -23.809 -13.806 4.092 1.00 48.34 90 ASN A N 1
ATOM 730 C CA . ASN A 1 90 ? -23.529 -14.875 3.118 1.00 48.34 90 ASN A CA 1
ATOM 731 C C . ASN A 1 90 ? -22.928 -16.098 3.816 1.00 48.34 90 ASN A C 1
ATOM 733 O O . ASN A 1 90 ? -23.112 -17.210 3.274 1.00 48.34 90 ASN A O 1
#

Sequence (90 aa):
MAIQYLKKSPKTSSTDDTKTREIVENILKDIEKTKKGKGFKELSKKFDKFEGDVIVSKEKIEEIKKSLDQKTKDDVQFSHERVRKFAEAN

pLDDT: mean 74.75, std 10.4, range [44.06, 90.0]